Protein AF-A0A3D1KSK7-F1 (afdb_monomer_lite)

pLDDT: mean 97.12, std 2.3, range [80.88, 98.5]

Sequence (77 aa):
MTKAEKVQFVIDTLEKIYPNPQIPLHHKDPYTLLIAVLLSAQSTDVGVNKITPKLFAKADNPYDMVKLSVEEIREII

Foldseek 3Di:
DDPVVVVVVVVVVCCVVCVDDDDLADDDDPQLVVVLVVVCVVHDSVVSNVQSVVVVVQPVDPVRNVVDDPVRVVVRD

Structure (mmCIF, N/CA/C/O backbone):
data_AF-A0A3D1KSK7-F1
#
_entry.id   AF-A0A3D1KSK7-F1
#
loop_
_atom_site.group_PDB
_atom_site.id
_atom_site.type_symbol
_atom_site.label_at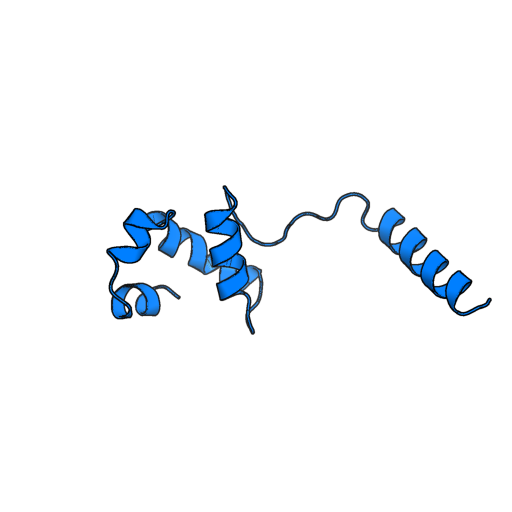om_id
_atom_site.label_alt_id
_atom_site.label_comp_id
_atom_site.label_asym_id
_atom_site.label_entity_id
_atom_site.label_seq_id
_atom_site.pdbx_PDB_ins_code
_atom_site.Cartn_x
_atom_site.Cartn_y
_atom_site.Cartn_z
_atom_site.occupancy
_atom_site.B_iso_or_equiv
_atom_site.auth_seq_id
_atom_site.auth_comp_id
_atom_site.auth_asym_id
_atom_site.auth_atom_id
_atom_site.pdbx_PDB_model_num
ATOM 1 N N . MET A 1 1 ? -17.995 -1.129 33.306 1.00 80.88 1 MET A N 1
ATOM 2 C CA . MET A 1 1 ? -17.922 -1.639 31.927 1.00 80.88 1 MET A CA 1
ATOM 3 C C . MET A 1 1 ? -17.163 -2.955 31.890 1.00 80.88 1 MET A C 1
ATOM 5 O O . MET A 1 1 ? -16.047 -3.008 32.410 1.00 80.88 1 MET A O 1
ATOM 9 N N . THR A 1 2 ? -17.739 -3.989 31.288 1.00 97.50 2 THR A N 1
ATOM 10 C CA . THR A 1 2 ? -17.081 -5.266 30.977 1.00 97.50 2 THR A CA 1
ATOM 11 C C . THR A 1 2 ? -16.008 -5.087 29.892 1.00 97.50 2 THR A C 1
ATOM 13 O O . THR A 1 2 ? -15.913 -4.038 29.252 1.00 97.50 2 THR A O 1
ATOM 16 N N . LYS A 1 3 ? -15.172 -6.110 29.659 1.00 96.88 3 LYS A N 1
ATOM 17 C CA . LYS A 1 3 ? -14.188 -6.087 28.559 1.00 96.88 3 LYS A CA 1
ATOM 18 C C . LYS A 1 3 ? -14.874 -5.924 27.196 1.00 96.88 3 LYS A C 1
ATOM 20 O O . LYS A 1 3 ? -14.392 -5.148 26.380 1.00 96.88 3 LYS A O 1
ATOM 25 N N . ALA A 1 4 ? -15.999 -6.608 26.984 1.00 97.81 4 ALA A N 1
ATOM 26 C CA . ALA A 1 4 ? -16.776 -6.518 25.750 1.00 97.81 4 ALA A CA 1
ATOM 27 C C . ALA A 1 4 ? -17.346 -5.106 25.539 1.00 97.81 4 ALA A C 1
ATOM 29 O O . ALA A 1 4 ? -17.178 -4.533 24.469 1.00 97.81 4 ALA A O 1
ATOM 30 N N . GLU A 1 5 ? -17.911 -4.500 26.587 1.00 98.31 5 GLU A N 1
ATOM 31 C CA . GLU A 1 5 ? -18.439 -3.128 26.529 1.00 98.31 5 GLU A CA 1
ATOM 32 C C . GLU A 1 5 ? -17.351 -2.094 26.214 1.00 98.31 5 GLU A C 1
ATOM 34 O O . GLU A 1 5 ? -17.597 -1.141 25.480 1.00 98.31 5 GLU A O 1
ATOM 39 N N . LYS A 1 6 ? -16.130 -2.276 26.737 1.00 98.31 6 LYS A N 1
ATOM 40 C CA . LYS A 1 6 ? -14.995 -1.395 26.415 1.00 98.31 6 LYS A CA 1
ATOM 41 C C . LYS A 1 6 ? -14.561 -1.523 24.956 1.00 98.31 6 LYS A C 1
ATOM 43 O O . LYS A 1 6 ? -14.277 -0.508 24.332 1.00 98.31 6 LYS A O 1
ATOM 48 N N . VAL A 1 7 ? -14.501 -2.747 24.424 1.00 98.25 7 VAL A N 1
ATOM 49 C CA . VAL A 1 7 ? -14.160 -2.984 23.010 1.00 98.25 7 VAL A CA 1
ATOM 50 C C . VAL A 1 7 ? -15.198 -2.331 22.103 1.00 98.25 7 VAL A C 1
ATOM 52 O O . VAL A 1 7 ? -14.814 -1.591 21.202 1.00 98.25 7 VAL A O 1
ATOM 55 N N . GLN A 1 8 ? -16.488 -2.529 22.388 1.00 98.44 8 GLN A N 1
ATOM 56 C CA . GLN A 1 8 ? -17.559 -1.923 21.600 1.00 98.44 8 GLN A CA 1
ATOM 57 C C . GLN A 1 8 ? -17.485 -0.394 21.634 1.00 98.44 8 GLN A C 1
ATOM 59 O O . GLN A 1 8 ? -17.506 0.240 20.588 1.00 98.44 8 GLN A O 1
ATOM 64 N N . PHE A 1 9 ? -17.278 0.198 22.816 1.00 98.38 9 PHE A N 1
ATOM 65 C CA . PHE A 1 9 ? -17.105 1.645 22.946 1.00 98.38 9 PHE A CA 1
ATOM 66 C C . PHE A 1 9 ? -15.950 2.188 22.086 1.00 98.38 9 PHE A C 1
ATOM 68 O O . PHE A 1 9 ? -16.085 3.248 21.472 1.00 98.38 9 PHE A O 1
ATOM 75 N N . VAL A 1 10 ? -14.815 1.479 22.030 1.00 98.12 10 VAL A N 1
ATOM 76 C CA . VAL A 1 10 ? -13.669 1.878 21.196 1.00 98.12 10 VAL A CA 1
ATOM 77 C C . VAL A 1 10 ? -14.012 1.783 19.711 1.00 98.12 10 VAL A C 1
ATOM 79 O O . VAL A 1 10 ? -13.733 2.734 18.987 1.00 98.12 10 VAL A O 1
ATOM 82 N N . ILE A 1 11 ? -14.635 0.688 19.265 1.00 97.31 11 ILE A N 1
ATOM 83 C CA . ILE A 1 11 ? -15.054 0.509 17.865 1.00 97.31 11 ILE A CA 1
ATOM 84 C C . ILE A 1 11 ? -16.025 1.622 17.456 1.00 97.31 11 ILE A C 1
ATOM 86 O O . ILE A 1 11 ? -15.729 2.354 16.516 1.00 97.31 11 ILE A O 1
ATOM 90 N N . ASP A 1 12 ? -17.095 1.840 18.225 1.00 98.12 12 ASP A N 1
ATOM 91 C CA . ASP A 1 12 ? -18.099 2.876 17.944 1.00 98.12 12 ASP A CA 1
ATOM 92 C C . ASP A 1 12 ? -17.477 4.280 17.877 1.00 98.12 12 ASP A C 1
ATOM 94 O O . ASP A 1 12 ? -17.924 5.152 17.131 1.00 98.12 12 ASP A O 1
ATOM 98 N N . THR A 1 13 ? -16.453 4.534 18.696 1.00 98.19 13 THR A N 1
ATOM 99 C CA . THR A 1 13 ? -15.729 5.810 18.698 1.00 98.19 13 THR A CA 1
ATOM 100 C C . THR A 1 13 ? -14.851 5.944 17.457 1.00 98.19 13 THR A C 1
ATOM 102 O O . THR A 1 13 ? -14.844 7.003 16.831 1.00 98.19 13 THR A O 1
ATOM 105 N N . LEU A 1 14 ? -14.134 4.885 17.071 1.00 97.88 14 LEU A N 1
ATOM 106 C CA . LEU A 1 14 ? -13.300 4.877 15.870 1.00 97.88 14 LEU A CA 1
ATOM 107 C C . LEU A 1 14 ? -14.136 5.021 14.597 1.00 97.88 14 LEU A C 1
ATOM 109 O O . LEU A 1 14 ? -13.765 5.816 13.743 1.00 97.88 14 LEU A O 1
ATOM 113 N N . GLU A 1 15 ? -15.278 4.340 14.495 1.00 97.12 15 GLU A N 1
ATOM 114 C CA . GLU A 1 15 ? -16.196 4.458 13.353 1.00 97.12 15 GLU A CA 1
ATOM 115 C C . GLU A 1 15 ? -16.772 5.876 13.215 1.00 97.12 15 GLU A C 1
ATOM 117 O O . GLU A 1 15 ? -16.937 6.376 12.104 1.00 97.12 15 GLU A O 1
ATOM 122 N N . LYS A 1 16 ? -17.020 6.574 14.333 1.00 97.75 16 LYS A N 1
ATOM 123 C CA . LYS A 1 16 ? -17.448 7.985 14.313 1.00 97.75 16 LYS A CA 1
ATOM 124 C C . LYS A 1 16 ? -16.341 8.936 13.858 1.00 97.75 16 LYS A C 1
ATOM 126 O O . LYS A 1 16 ? -16.629 9.899 13.153 1.00 97.75 16 LYS A O 1
ATOM 131 N N . ILE A 1 17 ? -15.100 8.708 14.293 1.00 97.88 17 ILE A N 1
ATOM 132 C CA . ILE A 1 17 ? -13.953 9.578 13.973 1.00 97.88 17 ILE A CA 1
ATOM 133 C C . ILE A 1 17 ? -13.444 9.313 12.548 1.00 97.88 17 ILE A C 1
ATOM 135 O O . ILE A 1 17 ? -13.046 10.244 11.850 1.00 97.88 17 ILE A O 1
ATOM 139 N N . TYR A 1 18 ? -13.487 8.056 12.105 1.00 96.50 18 TYR A N 1
ATOM 140 C CA . TYR A 1 18 ? -12.981 7.585 10.818 1.00 96.50 18 TYR A CA 1
ATOM 141 C C . TYR A 1 18 ? -14.083 6.835 10.046 1.00 96.50 18 TYR A C 1
ATOM 143 O O . TYR A 1 18 ? -13.994 5.622 9.875 1.00 96.50 18 TYR A O 1
ATOM 151 N N . PRO A 1 19 ? -15.123 7.530 9.551 1.00 94.88 19 PRO A N 1
ATOM 152 C CA . PRO A 1 19 ? -16.290 6.885 8.937 1.00 94.88 19 PRO A CA 1
ATOM 153 C C . PRO A 1 19 ? -15.999 6.191 7.599 1.00 94.88 19 PRO A C 1
ATOM 155 O O . PRO A 1 19 ? -16.754 5.319 7.181 1.00 94.88 19 PRO A O 1
ATOM 158 N N . ASN A 1 20 ? -14.933 6.584 6.897 1.00 94.19 20 ASN A N 1
ATOM 159 C CA . ASN A 1 20 ? -14.539 5.980 5.624 1.00 94.19 20 ASN A CA 1
ATOM 160 C C . ASN A 1 20 ? -1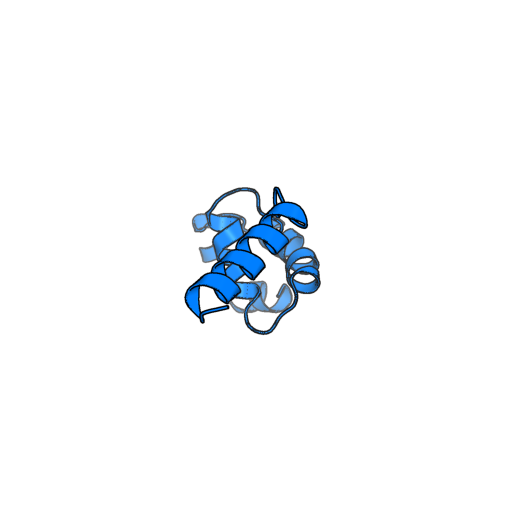3.009 6.035 5.443 1.00 94.19 20 ASN A C 1
ATOM 162 O O . ASN A 1 20 ? -12.508 6.870 4.676 1.00 94.19 20 ASN A O 1
ATOM 166 N N . PRO A 1 21 ? -12.247 5.221 6.198 1.00 93.50 21 PRO A N 1
ATOM 167 C CA . PRO A 1 21 ? -10.795 5.234 6.122 1.00 93.50 21 PRO A CA 1
ATOM 168 C C . PRO A 1 21 ? -10.354 4.835 4.712 1.00 93.50 21 PRO A C 1
ATOM 170 O O . PRO A 1 21 ? -10.772 3.810 4.177 1.00 93.50 21 PRO A O 1
ATOM 173 N N . GLN A 1 22 ? -9.519 5.667 4.098 1.00 91.94 22 GLN A N 1
ATOM 174 C CA . GLN A 1 22 ? -8.957 5.376 2.783 1.00 91.94 22 GLN A CA 1
ATOM 175 C C . GLN A 1 22 ? -7.784 4.404 2.911 1.00 91.94 22 GLN A C 1
ATOM 177 O O . GLN A 1 22 ? -7.087 4.381 3.927 1.00 91.94 22 GLN A O 1
ATOM 182 N N . ILE A 1 23 ? -7.530 3.636 1.853 1.00 94.31 23 ILE A N 1
ATOM 183 C CA . ILE A 1 23 ? -6.313 2.829 1.753 1.00 94.31 23 ILE A CA 1
ATOM 184 C C . ILE A 1 23 ? -5.137 3.797 1.538 1.00 94.31 23 ILE A C 1
ATOM 186 O O . ILE A 1 23 ? -5.164 4.560 0.572 1.00 94.31 23 ILE A O 1
ATOM 190 N N . PRO A 1 24 ? -4.110 3.800 2.407 1.00 94.94 24 PRO A N 1
ATOM 191 C CA . PRO A 1 24 ? -3.058 4.817 2.363 1.00 94.94 24 PRO A CA 1
ATOM 192 C C . PRO A 1 24 ? -2.022 4.581 1.252 1.00 94.94 24 PRO A C 1
ATOM 194 O O . PRO A 1 24 ? -1.260 5.486 0.915 1.00 94.94 24 PRO A O 1
ATOM 197 N N . LEU A 1 25 ? -1.986 3.380 0.670 1.00 97.88 25 LEU A N 1
ATOM 198 C CA . LEU A 1 25 ? -1.081 3.014 -0.417 1.00 97.88 25 LEU A CA 1
ATOM 199 C C . LEU A 1 25 ? -1.697 3.360 -1.773 1.00 97.88 25 LEU A C 1
ATOM 201 O O . LEU A 1 25 ? -2.820 2.954 -2.067 1.00 97.88 25 LEU A O 1
ATOM 205 N N . HIS A 1 26 ? -0.961 4.070 -2.625 1.00 97.19 26 HIS A N 1
ATOM 206 C CA . HIS A 1 26 ? -1.403 4.397 -3.977 1.00 97.19 26 HIS A CA 1
ATOM 207 C C . HIS A 1 26 ? -1.351 3.154 -4.874 1.00 97.19 26 HIS A C 1
ATOM 209 O O . HIS A 1 26 ? -0.299 2.548 -5.068 1.00 97.19 26 HIS A O 1
ATOM 215 N N . HIS A 1 27 ? -2.495 2.792 -5.445 1.00 97.44 27 HIS A N 1
ATOM 216 C CA . HIS A 1 27 ? -2.661 1.643 -6.330 1.00 97.44 27 HIS A CA 1
ATOM 217 C C . HIS A 1 27 ? -3.815 1.908 -7.301 1.00 97.44 27 HIS A C 1
ATOM 219 O O . HIS A 1 27 ? -4.661 2.766 -7.045 1.00 97.44 27 HIS A O 1
ATOM 225 N N . LYS A 1 28 ? -3.851 1.180 -8.419 1.00 97.12 28 LYS A N 1
ATOM 226 C CA . LYS A 1 28 ? -4.933 1.282 -9.418 1.00 97.12 28 LYS A CA 1
ATOM 227 C C . LYS A 1 28 ? -5.722 -0.015 -9.590 1.00 97.12 28 LYS A C 1
ATOM 229 O O . LYS A 1 28 ? -6.815 -0.000 -10.145 1.00 97.12 28 LYS A O 1
ATOM 234 N N . ASP A 1 29 ? -5.161 -1.128 -9.130 1.00 97.88 29 ASP A N 1
ATOM 235 C CA . ASP A 1 29 ? -5.717 -2.470 -9.260 1.00 97.88 29 ASP A CA 1
ATOM 236 C C . ASP A 1 29 ? -5.197 -3.379 -8.122 1.00 97.88 29 ASP A C 1
ATOM 238 O O . ASP A 1 29 ? -4.307 -2.980 -7.360 1.00 97.88 29 ASP A O 1
ATOM 242 N N . PRO A 1 30 ? -5.734 -4.604 -7.970 1.00 98.31 30 PRO A N 1
ATOM 243 C CA . PRO A 1 30 ? -5.294 -5.520 -6.919 1.00 98.31 30 PRO A CA 1
ATOM 244 C C . PRO A 1 30 ? -3.817 -5.932 -7.002 1.00 98.31 30 PRO A C 1
ATOM 246 O O . PRO A 1 30 ? -3.214 -6.219 -5.969 1.00 98.31 30 PRO A O 1
ATOM 249 N N . TYR A 1 31 ? -3.220 -5.967 -8.199 1.00 98.50 31 TYR A N 1
ATOM 250 C CA . TYR A 1 31 ? -1.816 -6.354 -8.356 1.00 98.50 31 TYR A CA 1
ATOM 251 C C . TYR A 1 31 ? -0.884 -5.259 -7.833 1.00 98.50 31 TYR A C 1
ATOM 253 O O . TYR A 1 31 ? -0.019 -5.521 -7.000 1.00 98.50 31 TYR A O 1
ATOM 261 N N . THR A 1 32 ? -1.094 -4.018 -8.266 1.00 98.38 32 THR A N 1
ATOM 262 C CA . THR A 1 32 ? -0.324 -2.861 -7.794 1.00 98.38 32 THR A CA 1
ATOM 263 C C . THR A 1 32 ? -0.495 -2.648 -6.289 1.00 98.38 32 THR A C 1
ATOM 265 O O . THR A 1 32 ? 0.481 -2.323 -5.614 1.00 98.38 32 THR A O 1
ATOM 268 N N . LEU A 1 33 ? -1.682 -2.930 -5.730 1.00 98.38 33 LEU A N 1
ATOM 269 C CA . LEU A 1 33 ? -1.893 -2.949 -4.278 1.00 98.38 33 LEU A CA 1
ATOM 270 C C . LEU A 1 33 ? -1.071 -4.042 -3.588 1.00 98.38 33 LEU A C 1
ATOM 272 O O . LEU A 1 33 ? -0.402 -3.756 -2.599 1.00 98.38 33 LEU A O 1
ATOM 276 N N . LEU A 1 34 ? -1.087 -5.275 -4.105 1.00 98.38 34 LEU A N 1
ATOM 277 C CA . LEU A 1 34 ? -0.296 -6.377 -3.553 1.00 98.38 34 LEU A CA 1
ATOM 278 C C . LEU A 1 34 ? 1.193 -6.014 -3.498 1.00 98.38 34 LEU A C 1
ATOM 280 O O . LEU A 1 34 ? 1.825 -6.187 -2.459 1.00 98.38 34 LEU A O 1
ATOM 284 N N . ILE A 1 35 ? 1.745 -5.470 -4.586 1.00 98.19 35 ILE A N 1
ATOM 285 C CA . ILE A 1 35 ? 3.152 -5.055 -4.622 1.00 98.19 35 ILE A CA 1
ATOM 286 C C . ILE A 1 35 ? 3.417 -3.905 -3.640 1.00 98.19 35 ILE A C 1
ATOM 288 O O . ILE A 1 35 ? 4.404 -3.956 -2.909 1.00 98.19 35 ILE A O 1
ATOM 292 N N . ALA A 1 36 ? 2.534 -2.906 -3.552 1.00 98.25 36 ALA A N 1
ATOM 293 C CA . ALA A 1 36 ? 2.679 -1.821 -2.581 1.00 98.25 36 ALA A CA 1
ATOM 294 C C . ALA A 1 36 ? 2.670 -2.334 -1.125 1.00 98.25 36 ALA A C 1
ATOM 296 O O . ALA A 1 36 ? 3.478 -1.883 -0.316 1.00 98.25 36 ALA A O 1
ATOM 297 N N . VAL A 1 37 ? 1.816 -3.312 -0.802 1.00 97.81 37 VAL A N 1
ATOM 298 C CA . VAL A 1 37 ? 1.763 -3.957 0.524 1.00 97.81 37 VAL A CA 1
ATOM 299 C C . VAL A 1 37 ? 3.033 -4.762 0.813 1.00 97.81 37 VAL A C 1
ATOM 301 O O . VAL A 1 37 ? 3.535 -4.738 1.933 1.00 97.81 37 VAL A O 1
ATOM 304 N N . LEU A 1 38 ? 3.601 -5.454 -0.178 1.00 97.38 38 LEU A N 1
ATOM 305 C CA . LEU A 1 38 ? 4.880 -6.150 0.007 1.00 97.38 38 LEU A CA 1
ATOM 306 C C . LEU A 1 38 ? 6.014 -5.167 0.336 1.00 97.38 38 LEU A C 1
ATOM 308 O O . LEU A 1 38 ? 6.824 -5.437 1.221 1.00 97.38 38 LEU A O 1
ATOM 312 N N . LEU A 1 39 ? 6.040 -4.011 -0.332 1.00 97.25 39 LEU A N 1
ATOM 313 C CA . LEU A 1 39 ? 7.035 -2.959 -0.102 1.00 97.25 39 LEU A CA 1
ATOM 314 C C . LEU A 1 39 ? 6.820 -2.187 1.208 1.00 97.25 39 LEU A C 1
ATOM 316 O O . LEU A 1 39 ? 7.742 -1.524 1.682 1.00 97.25 39 LEU A O 1
ATOM 320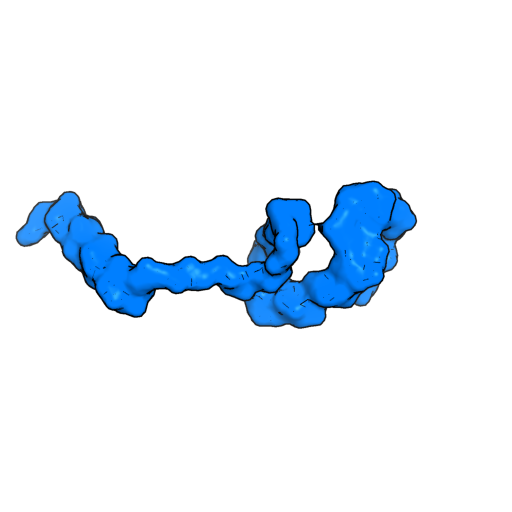 N N . SER A 1 40 ? 5.628 -2.249 1.809 1.00 96.69 40 SER A N 1
ATOM 321 C CA . SER A 1 40 ? 5.344 -1.551 3.068 1.00 96.69 40 SER A CA 1
ATOM 322 C C . SER A 1 40 ? 5.956 -2.244 4.286 1.00 96.69 40 SER A C 1
ATOM 324 O O . SER A 1 40 ? 6.003 -1.654 5.368 1.00 96.69 40 SER A O 1
ATOM 326 N N . ALA A 1 41 ? 6.442 -3.480 4.141 1.00 96.25 41 ALA A N 1
ATOM 327 C CA . ALA A 1 41 ? 7.119 -4.194 5.213 1.00 96.25 41 ALA A CA 1
ATOM 328 C C . ALA A 1 41 ? 8.329 -3.389 5.718 1.00 96.25 41 ALA A C 1
ATOM 330 O O . ALA A 1 41 ? 9.268 -3.124 4.974 1.00 96.25 41 ALA A O 1
ATOM 331 N N . GLN A 1 42 ? 8.299 -3.001 6.999 1.00 94.56 42 GLN A N 1
ATOM 332 C CA . GLN A 1 42 ? 9.330 -2.164 7.637 1.00 94.56 42 GLN A CA 1
ATOM 333 C C . GLN A 1 42 ? 9.580 -0.816 6.924 1.00 94.56 42 GLN A C 1
ATOM 335 O O . GLN A 1 42 ? 10.664 -0.246 7.029 1.00 94.56 42 GLN A O 1
ATOM 340 N N . SER A 1 43 ? 8.569 -0.287 6.229 1.00 96.00 43 SER A N 1
ATOM 341 C CA . SER A 1 43 ? 8.608 1.005 5.540 1.00 96.00 43 SER A CA 1
ATOM 342 C C . SER A 1 43 ? 7.433 1.890 5.975 1.00 96.00 43 SER A C 1
ATOM 344 O O . SER A 1 43 ? 6.632 1.521 6.833 1.00 96.00 43 SER A O 1
ATOM 346 N N . THR A 1 44 ? 7.338 3.091 5.408 1.00 97.00 44 THR A N 1
ATOM 347 C CA . THR A 1 44 ? 6.197 3.998 5.612 1.00 97.00 44 THR A CA 1
ATOM 348 C C . THR A 1 44 ? 5.382 4.093 4.331 1.00 97.00 44 THR A C 1
ATOM 350 O O . THR A 1 44 ? 5.964 4.092 3.245 1.00 97.00 44 THR A O 1
ATOM 353 N N . ASP A 1 45 ? 4.064 4.277 4.436 1.00 97.56 45 ASP A N 1
ATOM 354 C CA . ASP A 1 45 ? 3.193 4.473 3.264 1.00 97.56 45 ASP A CA 1
ATOM 355 C C . ASP A 1 45 ? 3.696 5.617 2.371 1.00 97.56 45 ASP A C 1
ATOM 357 O O . ASP A 1 45 ? 3.708 5.516 1.148 1.00 97.56 45 ASP A O 1
ATOM 361 N N . VAL A 1 46 ? 4.222 6.688 2.979 1.00 97.44 46 VAL A N 1
ATOM 362 C CA . VAL A 1 46 ? 4.842 7.815 2.265 1.00 97.44 46 VAL A CA 1
ATOM 363 C C . VAL A 1 46 ? 6.071 7.379 1.461 1.00 97.44 46 VAL A C 1
ATOM 365 O O . VAL A 1 46 ? 6.259 7.843 0.339 1.00 97.44 46 VAL A O 1
ATOM 368 N N . GLY A 1 47 ? 6.923 6.517 2.021 1.00 96.81 47 GLY A N 1
ATOM 369 C CA . GLY A 1 47 ? 8.081 5.958 1.320 1.00 96.81 47 GLY A CA 1
ATOM 370 C C . GLY A 1 47 ? 7.660 5.084 0.140 1.00 96.81 47 GLY A C 1
ATOM 371 O O . GLY A 1 47 ? 8.129 5.291 -0.979 1.00 96.81 47 GLY A O 1
ATOM 372 N N . VAL A 1 48 ? 6.698 4.187 0.363 1.00 98.12 48 VAL A N 1
ATOM 373 C CA . VAL A 1 48 ? 6.141 3.314 -0.682 1.00 98.12 48 VAL A 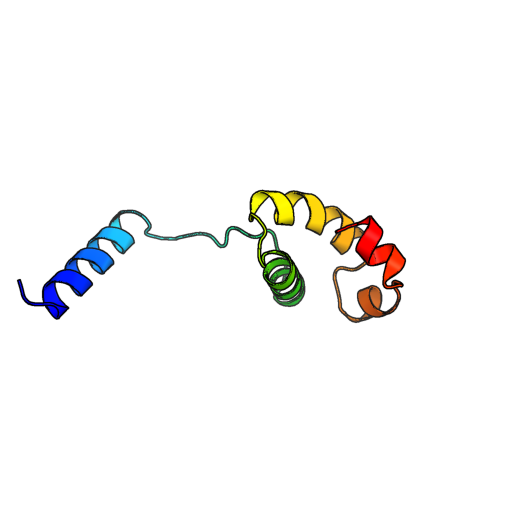CA 1
ATOM 374 C C . VAL A 1 48 ? 5.511 4.137 -1.810 1.00 98.12 48 VAL A C 1
ATOM 376 O O . VAL A 1 48 ? 5.808 3.919 -2.984 1.00 98.12 48 VAL A O 1
ATOM 379 N N . ASN A 1 49 ? 4.710 5.150 -1.480 1.00 98.06 49 ASN A N 1
ATOM 380 C CA . ASN A 1 49 ? 4.037 6.008 -2.460 1.00 98.06 49 ASN A CA 1
ATOM 381 C C . ASN A 1 49 ? 5.001 6.898 -3.262 1.00 98.06 49 ASN A C 1
ATOM 383 O O . ASN A 1 49 ? 4.645 7.367 -4.341 1.00 98.06 49 ASN A O 1
ATOM 387 N N . LYS A 1 50 ? 6.225 7.133 -2.768 1.00 97.31 50 LYS A N 1
ATOM 388 C CA . LYS A 1 50 ? 7.280 7.828 -3.526 1.00 97.31 50 LYS A CA 1
ATOM 389 C C . LYS A 1 50 ? 7.951 6.927 -4.562 1.00 97.31 50 LYS A C 1
ATOM 391 O O . LYS A 1 50 ? 8.436 7.437 -5.573 1.00 97.31 50 LYS A O 1
ATOM 396 N N . ILE A 1 51 ? 8.013 5.621 -4.305 1.00 96.88 51 ILE A N 1
ATOM 397 C CA . ILE A 1 51 ? 8.817 4.682 -5.096 1.00 96.88 51 ILE A CA 1
ATOM 398 C C . ILE A 1 51 ? 7.989 3.887 -6.103 1.00 96.88 51 IL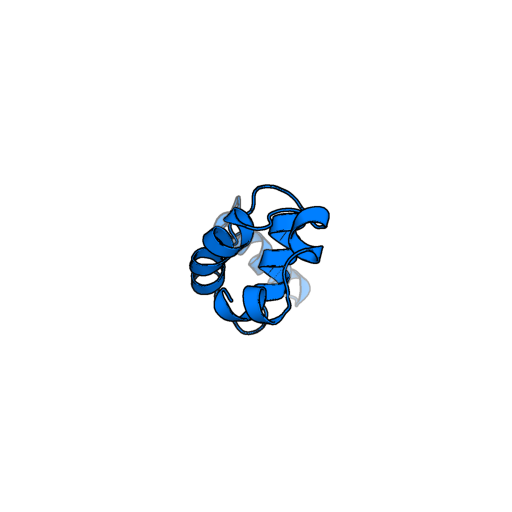E A C 1
ATOM 400 O O . ILE A 1 51 ? 8.399 3.706 -7.250 1.00 96.88 51 ILE A O 1
ATOM 404 N N . THR A 1 52 ? 6.776 3.502 -5.709 1.00 97.81 52 THR A N 1
ATOM 405 C CA . THR A 1 52 ? 5.851 2.723 -6.536 1.00 97.81 52 THR A CA 1
ATOM 406 C C . THR A 1 52 ? 5.517 3.372 -7.883 1.00 97.81 52 THR A C 1
ATOM 408 O O . THR A 1 52 ? 5.489 2.628 -8.861 1.00 97.81 52 THR A O 1
ATOM 411 N N . PRO A 1 53 ? 5.389 4.712 -8.045 1.00 98.19 53 PRO A N 1
ATOM 412 C CA . PRO A 1 53 ? 5.178 5.297 -9.371 1.00 98.19 53 PRO A CA 1
ATOM 413 C C . PRO A 1 53 ? 6.326 5.011 -10.347 1.00 98.19 53 PRO A C 1
ATOM 415 O O . PRO A 1 53 ? 6.083 4.821 -11.535 1.00 98.19 53 PRO A O 1
ATOM 418 N N . LYS A 1 54 ? 7.575 4.948 -9.861 1.00 97.88 54 LYS A N 1
ATOM 419 C CA . LYS A 1 54 ? 8.748 4.647 -10.698 1.00 97.88 54 LYS A CA 1
ATOM 420 C C . LYS A 1 54 ? 8.774 3.179 -11.112 1.00 97.88 54 LYS A C 1
ATOM 422 O O . LYS A 1 54 ? 9.051 2.882 -12.271 1.00 97.88 54 LYS A O 1
ATOM 427 N N . LEU A 1 55 ? 8.469 2.280 -10.175 1.00 98.00 55 LEU A N 1
ATOM 428 C CA . LEU A 1 55 ? 8.402 0.844 -10.441 1.00 98.00 55 LEU A CA 1
ATOM 429 C C . LEU A 1 55 ? 7.262 0.526 -11.416 1.00 98.00 55 LEU A C 1
ATOM 431 O O . LEU A 1 55 ? 7.481 -0.124 -12.433 1.00 98.00 55 LEU A O 1
ATOM 435 N N . PHE A 1 56 ? 6.064 1.053 -11.160 1.00 98.25 56 PHE A N 1
ATOM 436 C CA . PHE A 1 56 ? 4.873 0.783 -11.968 1.00 98.25 56 PHE A CA 1
ATOM 437 C C . PHE A 1 56 ? 4.907 1.453 -13.343 1.00 98.25 56 PHE A C 1
ATOM 439 O O . PHE A 1 56 ? 4.309 0.935 -14.276 1.00 98.25 56 PHE A O 1
ATOM 446 N N . ALA A 1 57 ? 5.662 2.540 -13.523 1.00 97.94 57 ALA A N 1
ATOM 447 C CA . ALA A 1 57 ? 5.927 3.073 -14.860 1.00 97.94 57 ALA A CA 1
ATOM 448 C C . ALA A 1 57 ? 6.715 2.091 -15.753 1.00 97.94 57 ALA A C 1
ATOM 450 O O . ALA A 1 57 ? 6.642 2.192 -16.975 1.00 97.94 57 ALA A O 1
ATOM 451 N N . LYS A 1 58 ? 7.475 1.161 -15.155 1.00 97.56 58 LYS A N 1
ATOM 452 C CA . LYS A 1 58 ? 8.214 0.106 -15.866 1.00 97.56 58 LYS A CA 1
ATOM 453 C C . LYS A 1 58 ? 7.452 -1.217 -15.912 1.00 97.56 58 LYS A C 1
ATOM 455 O O . LYS A 1 58 ? 7.496 -1.897 -16.930 1.00 97.56 58 LYS A O 1
ATOM 460 N N . ALA A 1 59 ? 6.805 -1.587 -14.810 1.00 97.75 59 ALA A N 1
ATOM 461 C CA . ALA A 1 59 ? 6.129 -2.865 -14.646 1.00 97.75 59 ALA A CA 1
ATOM 462 C C . ALA A 1 59 ? 4.997 -2.761 -13.614 1.00 97.75 59 ALA A C 1
ATOM 464 O O . ALA A 1 59 ? 5.200 -2.917 -12.410 1.00 97.75 59 ALA A O 1
ATOM 465 N N . ASP A 1 60 ? 3.783 -2.505 -14.086 1.00 98.06 60 ASP A N 1
ATOM 466 C CA . ASP A 1 60 ? 2.564 -2.448 -13.271 1.00 98.06 60 ASP A CA 1
ATOM 467 C C . ASP A 1 60 ? 1.741 -3.742 -13.317 1.00 98.06 60 ASP A C 1
ATOM 469 O O . ASP A 1 60 ? 0.618 -3.776 -12.822 1.00 98.06 60 ASP A O 1
ATOM 473 N N . ASN A 1 61 ? 2.280 -4.798 -13.923 1.00 98.50 61 ASN A N 1
ATOM 474 C CA . ASN A 1 61 ? 1.633 -6.094 -14.056 1.00 98.50 61 ASN A CA 1
ATOM 475 C C . ASN A 1 61 ? 2.678 -7.228 -13.981 1.00 98.50 61 ASN A C 1
ATOM 477 O O . ASN A 1 61 ? 3.862 -6.996 -14.250 1.00 98.50 61 ASN A O 1
ATOM 481 N N . PRO A 1 62 ? 2.267 -8.469 -13.652 1.00 98.31 62 PRO A N 1
ATOM 482 C CA . PRO A 1 62 ? 3.198 -9.586 -13.490 1.00 98.31 62 PRO A CA 1
ATOM 483 C C . PRO A 1 62 ? 4.036 -9.887 -14.738 1.00 98.31 62 PRO A C 1
ATOM 485 O O . PRO A 1 62 ? 5.198 -10.270 -14.615 1.00 98.31 62 PRO A O 1
ATOM 488 N N . TYR A 1 63 ? 3.452 -9.725 -15.931 1.00 98.38 63 TYR A N 1
ATOM 489 C CA . TYR A 1 63 ? 4.095 -10.073 -17.199 1.00 98.38 63 TYR A CA 1
ATOM 490 C C . TYR A 1 63 ? 5.233 -9.121 -17.559 1.00 98.38 63 TYR A C 1
ATOM 492 O O . TYR A 1 63 ? 6.179 -9.539 -18.221 1.00 98.38 63 TYR A O 1
ATOM 500 N N . ASP A 1 64 ? 5.158 -7.864 -17.129 1.00 98.31 64 ASP A N 1
ATOM 501 C CA . ASP A 1 64 ? 6.251 -6.907 -17.294 1.00 98.31 64 ASP A CA 1
ATOM 502 C C . ASP A 1 64 ? 7.244 -6.973 -16.132 1.00 98.31 64 ASP A C 1
ATOM 504 O O . ASP A 1 64 ? 8.448 -6.904 -16.364 1.00 98.31 64 ASP A O 1
ATOM 508 N N . MET A 1 65 ? 6.775 -7.223 -14.904 1.00 98.12 65 MET A N 1
ATOM 509 C CA . MET A 1 65 ? 7.649 -7.347 -13.729 1.00 98.12 65 MET A CA 1
ATOM 510 C C . MET A 1 65 ? 8.643 -8.500 -13.872 1.00 98.12 65 MET A C 1
ATOM 512 O O . MET A 1 65 ? 9.813 -8.345 -13.544 1.00 98.12 65 MET A O 1
ATOM 516 N N . VAL A 1 66 ? 8.204 -9.642 -14.414 1.00 98.06 66 VAL A N 1
ATOM 517 C CA . VAL A 1 66 ? 9.074 -10.813 -14.627 1.00 98.06 66 VAL A CA 1
ATOM 518 C C . VAL A 1 66 ? 10.174 -10.571 -15.670 1.00 98.06 66 VAL A C 1
ATOM 520 O O . VAL A 1 66 ? 11.139 -11.329 -15.725 1.00 98.06 66 VAL A O 1
ATOM 523 N N . LYS A 1 67 ? 10.045 -9.534 -16.508 1.00 98.38 67 LYS A N 1
ATOM 524 C CA . LYS A 1 67 ? 11.065 -9.164 -17.500 1.00 98.38 67 LYS A CA 1
ATOM 525 C C . LYS A 1 67 ? 12.176 -8.301 -16.899 1.00 98.38 67 LYS A C 1
ATOM 527 O O . LYS A 1 67 ? 13.213 -8.164 -17.541 1.00 98.38 67 LYS A O 1
ATOM 532 N N . LEU A 1 68 ? 11.964 -7.717 -15.717 1.00 98.12 68 LEU A N 1
ATOM 533 C CA . LEU A 1 68 ? 12.980 -6.942 -15.011 1.00 98.12 68 LEU A CA 1
ATOM 534 C C . LEU A 1 68 ? 13.922 -7.879 -14.251 1.00 98.12 68 LEU A C 1
ATOM 536 O O . LEU A 1 68 ? 13.490 -8.832 -13.600 1.00 98.12 68 LEU A O 1
ATOM 540 N N . SER A 1 69 ? 15.216 -7.582 -14.299 1.00 98.25 69 SER A N 1
ATOM 541 C CA . SER A 1 69 ? 16.194 -8.211 -13.414 1.00 98.25 69 SER A CA 1
ATOM 542 C C . SER A 1 69 ? 15.993 -7.769 -11.962 1.00 98.25 69 SER A C 1
ATOM 544 O O . SER A 1 69 ? 15.421 -6.716 -11.666 1.00 98.25 69 SER A O 1
ATOM 546 N N . VAL A 1 70 ? 16.499 -8.575 -11.027 1.00 97.81 70 VAL A N 1
ATOM 547 C CA . VAL A 1 70 ? 16.463 -8.238 -9.596 1.00 97.81 70 VAL A CA 1
ATOM 548 C C . VAL A 1 70 ? 17.236 -6.945 -9.331 1.00 97.81 70 VAL A C 1
ATOM 550 O O . VAL A 1 70 ? 16.814 -6.131 -8.512 1.00 97.81 70 VAL A O 1
ATOM 553 N N . GLU A 1 71 ? 18.345 -6.739 -10.038 1.00 98.25 71 GLU A N 1
ATOM 554 C CA . GLU A 1 71 ? 19.171 -5.537 -9.980 1.00 98.25 71 GLU A CA 1
ATOM 555 C C . GLU A 1 71 ? 18.385 -4.294 -10.413 1.00 98.25 71 GLU A C 1
ATOM 557 O O . GLU A 1 71 ? 18.362 -3.316 -9.670 1.00 98.25 71 GLU A O 1
ATOM 562 N N . GLU A 1 72 ? 17.662 -4.350 -11.537 1.00 97.81 72 GLU A N 1
ATOM 563 C CA . GLU A 1 72 ? 16.814 -3.238 -11.994 1.00 97.81 72 GLU A CA 1
ATOM 564 C C . GLU A 1 72 ? 15.717 -2.887 -10.986 1.00 97.81 72 GLU A C 1
ATOM 566 O O . GLU A 1 72 ? 15.428 -1.710 -10.772 1.00 97.81 72 GLU A O 1
ATOM 571 N N . ILE A 1 73 ? 15.103 -3.891 -10.353 1.00 97.44 73 ILE A N 1
ATOM 572 C CA . ILE A 1 73 ? 14.097 -3.657 -9.311 1.00 97.44 73 ILE A CA 1
ATOM 573 C C . ILE A 1 73 ? 14.753 -2.993 -8.092 1.00 97.44 73 ILE A C 1
ATOM 575 O O . ILE A 1 73 ? 14.225 -2.002 -7.591 1.00 97.44 73 ILE A O 1
ATOM 579 N N . ARG A 1 74 ? 15.917 -3.489 -7.646 1.00 97.00 74 ARG A N 1
ATOM 580 C CA . ARG A 1 74 ? 16.665 -2.978 -6.479 1.00 97.00 74 ARG A CA 1
ATOM 581 C C . ARG A 1 74 ? 17.171 -1.544 -6.659 1.00 97.00 74 ARG A C 1
ATOM 583 O O . ARG A 1 74 ? 17.320 -0.832 -5.679 1.00 97.00 74 ARG A O 1
ATOM 590 N N . GLU A 1 75 ? 17.457 -1.105 -7.879 1.00 97.00 75 GLU A N 1
ATOM 591 C CA . GLU A 1 75 ? 17.819 0.299 -8.129 1.00 97.00 75 GLU A CA 1
ATOM 592 C C . GLU A 1 75 ? 16.629 1.254 -7.963 1.00 97.00 75 GLU A C 1
ATOM 594 O O . GLU A 1 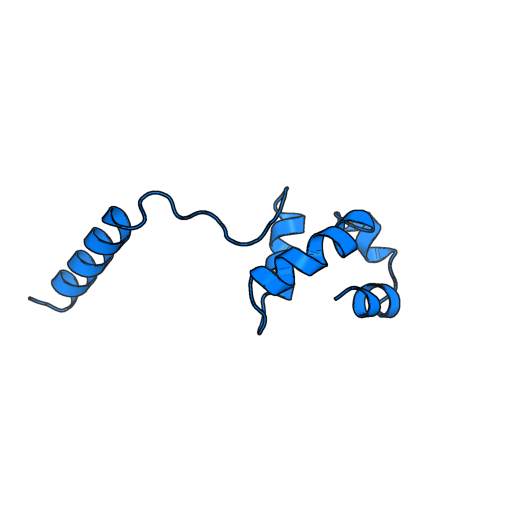75 ? 16.812 2.456 -7.752 1.00 97.00 75 GLU A O 1
ATOM 599 N N . ILE A 1 76 ? 15.407 0.728 -8.080 1.00 95.50 76 ILE A N 1
ATOM 600 C CA . ILE A 1 76 ? 14.184 1.505 -7.930 1.00 95.50 76 ILE A CA 1
ATOM 601 C C . ILE A 1 76 ? 13.747 1.537 -6.470 1.00 95.50 76 ILE A C 1
ATOM 603 O O . ILE A 1 76 ? 13.450 2.634 -6.005 1.00 95.50 76 ILE A O 1
ATOM 607 N N . ILE A 1 77 ? 13.659 0.381 -5.793 1.00 93.12 77 ILE A N 1
ATOM 608 C CA . ILE A 1 77 ? 13.087 0.225 -4.436 1.00 93.12 77 ILE A CA 1
ATOM 609 C C . ILE A 1 77 ? 14.122 0.328 -3.317 1.00 93.12 77 ILE A C 1
ATOM 611 O O . ILE A 1 77 ? 13.766 0.946 -2.288 1.00 93.12 77 ILE A O 1
#

Radius of gyration: 17.99 Å; chains: 1; bounding box: 38×20×49 Å

Secondary structure (DSSP, 8-state):
--HHHHHHHHHHHHHHH-SSPPPSS--SSHHHHHHHHHHTTTS-HHHHHHHHHHHHHH-SSHHHHTTS-HHHHHHH-